Protein AF-A0A552L497-F1 (afdb_monomer)

Structure (mmCIF, N/CA/C/O backbone):
data_AF-A0A552L497-F1
#
_entry.id   AF-A0A552L497-F1
#
loop_
_atom_site.group_PDB
_atom_site.id
_atom_site.type_symbol
_atom_site.label_atom_id
_atom_site.label_alt_id
_atom_site.label_comp_id
_atom_site.label_asym_id
_atom_site.label_entity_id
_atom_site.label_seq_id
_atom_site.pdbx_PDB_ins_code
_atom_site.Cartn_x
_atom_site.Cartn_y
_atom_site.Cartn_z
_atom_site.occupancy
_atom_site.B_iso_or_equiv
_atom_site.auth_seq_id
_atom_site.auth_comp_id
_atom_site.auth_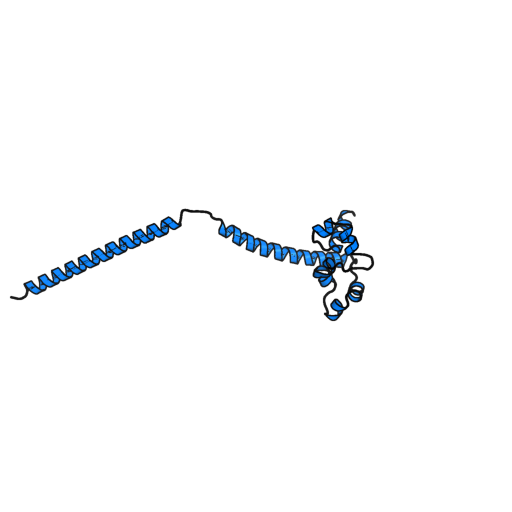asym_id
_atom_site.auth_atom_id
_atom_site.pdbx_PDB_model_num
ATOM 1 N N . MET A 1 1 ? -74.084 4.376 81.176 1.00 54.25 1 MET A N 1
ATOM 2 C CA . MET A 1 1 ? -72.761 4.370 81.836 1.00 54.25 1 MET A CA 1
ATOM 3 C C . MET A 1 1 ? -71.700 3.758 80.905 1.00 54.25 1 MET A C 1
ATOM 5 O O . MET A 1 1 ? -70.928 2.937 81.361 1.00 54.25 1 MET A O 1
ATOM 9 N N . ASN A 1 2 ? -71.680 4.145 79.613 1.00 55.72 2 ASN A N 1
ATOM 10 C CA . ASN A 1 2 ? -70.808 3.571 78.562 1.00 55.72 2 ASN A CA 1
ATOM 11 C C . ASN A 1 2 ? -70.137 4.637 77.659 1.00 55.72 2 ASN A C 1
ATOM 13 O O . ASN A 1 2 ? -69.498 4.280 76.679 1.00 55.72 2 ASN A O 1
ATOM 17 N N . ASP A 1 3 ? -70.280 5.932 77.962 1.00 61.12 3 ASP A N 1
ATOM 18 C CA . ASP A 1 3 ? -69.852 7.014 77.053 1.00 61.12 3 ASP A CA 1
ATOM 19 C C . ASP A 1 3 ? -68.363 7.381 77.228 1.00 61.12 3 ASP A C 1
ATOM 21 O O . ASP A 1 3 ? -67.641 7.627 76.270 1.00 61.12 3 ASP A O 1
ATOM 25 N N . GLN A 1 4 ? -67.846 7.287 78.459 1.00 57.06 4 GLN A N 1
ATOM 26 C CA . GLN A 1 4 ? -66.438 7.586 78.758 1.00 57.06 4 GLN A CA 1
ATOM 27 C C . GLN A 1 4 ? -65.468 6.485 78.296 1.00 57.06 4 GLN A C 1
ATOM 29 O O . GLN A 1 4 ? -64.285 6.748 78.097 1.00 57.06 4 GLN A O 1
ATOM 34 N N . THR A 1 5 ? -65.938 5.248 78.108 1.00 59.09 5 THR A N 1
ATOM 35 C CA . THR A 1 5 ? -65.089 4.132 77.655 1.00 59.09 5 THR A CA 1
ATOM 36 C C . THR A 1 5 ? -64.741 4.269 76.171 1.00 59.09 5 THR A C 1
ATOM 38 O O . THR A 1 5 ? -63.590 4.068 75.797 1.00 59.09 5 THR A O 1
ATOM 41 N N . SER A 1 6 ? -65.693 4.725 75.344 1.00 61.94 6 SER A N 1
ATOM 42 C CA . SER A 1 6 ? -65.482 4.923 73.904 1.00 61.94 6 SER A CA 1
ATOM 43 C C . SER A 1 6 ? -64.536 6.088 73.590 1.00 61.94 6 SER A C 1
ATOM 45 O O . SER A 1 6 ? -63.796 6.018 72.611 1.00 61.94 6 SER A O 1
ATOM 47 N N . GLU A 1 7 ? -64.545 7.163 74.383 1.00 66.31 7 GLU A N 1
ATOM 48 C CA . GLU A 1 7 ? -63.610 8.282 74.193 1.00 66.31 7 GLU A CA 1
ATOM 49 C C . GLU A 1 7 ? -62.188 7.917 74.632 1.00 66.31 7 GLU A C 1
ATOM 51 O O . GLU A 1 7 ? -61.230 8.238 73.931 1.00 66.31 7 GLU A O 1
ATOM 56 N N . ASN A 1 8 ? -62.035 7.189 75.744 1.00 65.62 8 ASN A N 1
ATOM 57 C CA . ASN A 1 8 ? -60.725 6.739 76.219 1.00 65.62 8 ASN A CA 1
ATOM 58 C C . ASN A 1 8 ? -60.071 5.744 75.247 1.00 65.62 8 ASN A C 1
ATOM 60 O O . ASN A 1 8 ? -58.874 5.853 74.990 1.00 65.62 8 ASN A O 1
ATOM 64 N N . GLU A 1 9 ? -60.844 4.835 74.649 1.00 72.62 9 GLU A N 1
ATOM 65 C CA . GLU A 1 9 ? -60.349 3.921 73.609 1.00 72.62 9 GLU A CA 1
ATOM 66 C C . GLU A 1 9 ? -59.912 4.675 72.342 1.00 72.62 9 GLU A C 1
ATOM 68 O O . GLU A 1 9 ? -58.832 4.411 71.814 1.00 72.62 9 GLU A O 1
ATOM 73 N N . GLN A 1 10 ? -60.670 5.690 71.906 1.00 73.62 10 GLN A N 1
ATOM 74 C CA . GLN A 1 10 ? -60.281 6.534 70.768 1.00 73.62 10 GLN A CA 1
ATOM 75 C C . GLN A 1 10 ? -59.043 7.395 71.056 1.00 73.62 10 GLN A C 1
ATOM 77 O O . GLN A 1 10 ? -58.253 7.657 70.147 1.00 73.62 10 GLN 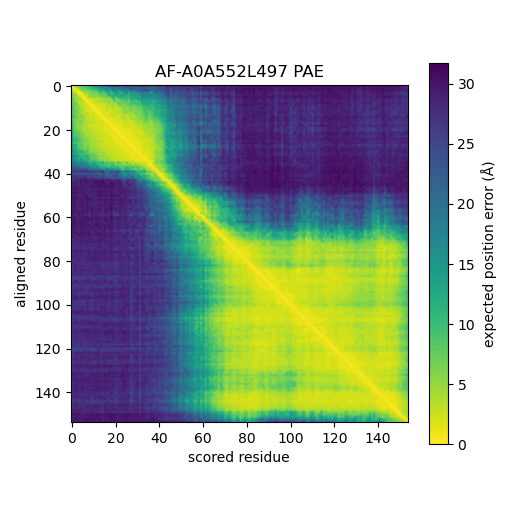A O 1
ATOM 82 N N . ILE A 1 11 ? -58.860 7.862 72.295 1.00 72.50 11 ILE A N 1
ATOM 83 C CA . ILE A 1 11 ? -57.659 8.604 72.700 1.00 72.50 11 ILE A CA 1
ATOM 84 C C . ILE A 1 11 ? -56.440 7.679 72.670 1.00 72.50 11 ILE A C 1
ATOM 86 O O . ILE A 1 11 ? -55.422 8.071 72.101 1.00 72.50 11 ILE A O 1
ATOM 90 N N . VAL A 1 12 ? -56.560 6.455 73.198 1.00 75.38 12 VAL A N 1
ATOM 91 C CA . VAL A 1 12 ? -55.487 5.446 73.171 1.00 75.38 12 VAL A CA 1
ATOM 92 C C . VAL A 1 12 ? -55.108 5.098 71.729 1.00 75.38 12 VAL A C 1
ATOM 94 O O . VAL A 1 12 ? -53.937 5.195 71.360 1.00 75.38 12 VAL A O 1
ATOM 97 N N . GLU A 1 13 ? -56.092 4.829 70.869 1.00 78.44 13 GLU A N 1
ATOM 98 C CA . GLU A 1 13 ? -55.852 4.503 69.459 1.00 78.44 13 GLU A CA 1
ATOM 99 C C . GLU A 1 13 ? -55.207 5.676 68.697 1.00 78.44 13 GLU A C 1
ATOM 101 O O . GLU A 1 13 ? -54.279 5.489 67.907 1.00 78.44 13 GLU A O 1
ATOM 106 N N . ARG A 1 14 ? -55.618 6.922 68.978 1.00 80.50 14 ARG A N 1
ATOM 107 C CA . ARG A 1 14 ? -54.979 8.121 68.407 1.00 80.50 14 ARG A CA 1
ATOM 108 C C . ARG A 1 14 ? -53.549 8.307 68.901 1.00 80.50 14 ARG A C 1
ATOM 110 O O . ARG A 1 14 ? -52.696 8.687 68.097 1.00 80.50 14 ARG A O 1
ATOM 117 N N . THR A 1 15 ? -53.267 8.045 70.178 1.00 81.44 15 THR A N 1
ATOM 118 C CA . THR A 1 15 ? -51.899 8.126 70.710 1.00 81.44 15 THR A CA 1
ATOM 119 C C . THR A 1 15 ? -50.996 7.054 70.113 1.00 81.44 15 THR A C 1
ATOM 121 O O . THR A 1 15 ? -49.863 7.363 69.742 1.00 81.44 15 THR A O 1
ATOM 124 N N . ASP A 1 16 ? -51.510 5.840 69.909 1.00 85.25 16 ASP A N 1
ATOM 125 C CA . ASP A 1 16 ? -50.777 4.745 69.269 1.00 85.25 16 ASP A CA 1
ATOM 126 C C . ASP A 1 16 ? -50.493 5.047 67.794 1.00 85.25 16 ASP A C 1
ATOM 128 O O . ASP A 1 16 ? -49.373 4.849 67.309 1.00 85.25 16 ASP A O 1
ATOM 132 N N . LEU A 1 17 ? -51.471 5.616 67.081 1.00 84.69 17 LEU A N 1
ATOM 133 C CA . LEU A 1 17 ? -51.302 6.066 65.700 1.00 84.69 17 LEU A CA 1
ATOM 134 C C . LEU A 1 17 ? -50.285 7.207 65.589 1.00 84.69 17 LEU A C 1
ATOM 136 O O . LEU A 1 17 ? -49.410 7.157 64.723 1.00 84.69 17 LEU A O 1
ATOM 140 N N . GLN A 1 18 ? -50.342 8.210 66.470 1.00 87.94 18 GLN A N 1
ATOM 141 C CA . GLN A 1 18 ? -49.361 9.301 66.501 1.00 87.94 18 GLN A CA 1
ATOM 142 C C . GLN A 1 18 ? -47.955 8.791 66.835 1.00 87.94 18 GLN A C 1
ATOM 144 O O . GLN A 1 18 ? -46.973 9.208 66.215 1.00 87.94 18 GLN A O 1
ATOM 149 N N . PHE A 1 19 ? -47.847 7.839 67.761 1.00 87.31 19 PHE A N 1
ATOM 150 C CA . PHE A 1 19 ? -46.585 7.196 68.097 1.00 87.31 19 PHE A CA 1
ATOM 151 C C . PHE A 1 19 ? -46.016 6.426 66.898 1.00 87.31 19 PHE A C 1
ATOM 153 O O . PHE A 1 19 ? -44.846 6.603 66.543 1.00 87.31 19 PHE A O 1
ATOM 160 N N . HIS A 1 20 ? -46.846 5.647 66.201 1.00 85.12 20 HIS A N 1
ATOM 161 C CA . HIS A 1 20 ? -46.438 4.920 65.001 1.00 85.12 20 HIS A CA 1
ATOM 162 C C . HIS A 1 20 ? -45.999 5.869 63.874 1.00 85.12 20 HIS A C 1
ATOM 164 O O . HIS A 1 20 ? -44.953 5.660 63.256 1.00 85.12 20 HIS A O 1
ATOM 170 N N . GLN A 1 21 ? -46.733 6.963 63.655 1.00 82.38 21 GLN A N 1
ATOM 171 C CA . GLN A 1 21 ? -46.372 8.006 62.690 1.00 82.38 21 GLN A CA 1
ATOM 172 C C . GLN A 1 21 ? -45.037 8.680 63.039 1.00 82.38 21 GLN A C 1
ATOM 174 O O . GLN A 1 21 ? -44.203 8.874 62.152 1.00 82.38 21 GLN A O 1
ATOM 179 N N . SER A 1 22 ? -44.780 8.962 64.321 1.00 85.38 22 SER A N 1
ATOM 180 C CA . SER A 1 22 ? -43.504 9.536 64.772 1.00 85.38 22 SER A CA 1
ATOM 181 C C . SER A 1 22 ? -42.320 8.604 64.478 1.00 85.38 22 SER A C 1
ATOM 183 O O . SER A 1 22 ? -41.276 9.046 63.994 1.00 85.38 22 SER A O 1
ATOM 185 N N . LYS A 1 23 ? -42.510 7.289 64.660 1.00 90.94 23 LYS A N 1
ATOM 186 C CA . LYS A 1 23 ? -41.512 6.261 64.335 1.00 90.94 23 LYS A CA 1
ATOM 187 C C . LYS A 1 23 ? -41.263 6.140 62.836 1.00 90.94 23 LYS A C 1
ATOM 189 O O . LYS A 1 23 ? -40.119 5.932 62.422 1.00 90.94 23 LYS A O 1
ATOM 194 N N . LEU A 1 24 ? -42.302 6.290 62.016 1.00 87.62 24 LEU A N 1
ATOM 195 C CA . LEU A 1 24 ? -42.166 6.319 60.559 1.00 87.62 24 LEU A CA 1
ATOM 196 C C . LEU A 1 24 ? -41.379 7.548 60.096 1.00 87.62 24 LEU A C 1
ATOM 198 O O . LEU A 1 24 ? -40.486 7.406 59.261 1.00 87.62 24 LEU A O 1
ATOM 202 N N . LEU A 1 25 ? -41.642 8.720 60.678 1.00 92.00 25 LEU A N 1
ATOM 203 C CA . LEU A 1 25 ? -40.924 9.954 60.360 1.00 92.00 25 LEU A CA 1
ATOM 204 C C . LEU A 1 25 ? -39.442 9.871 60.759 1.00 92.00 25 LEU A C 1
ATOM 206 O O . LEU A 1 25 ? -38.566 10.225 59.971 1.00 92.00 25 LEU A O 1
ATOM 210 N N . GLU A 1 26 ? -39.143 9.318 61.938 1.00 93.31 26 GLU A N 1
ATOM 211 C CA . GLU A 1 26 ? -37.771 9.062 62.396 1.00 93.31 26 GLU A CA 1
ATOM 212 C C . GLU A 1 26 ? -37.029 8.118 61.430 1.00 93.31 26 GLU A C 1
ATOM 214 O O . GLU A 1 26 ? -35.879 8.363 61.048 1.00 93.31 26 GLU A O 1
ATOM 219 N N . LYS A 1 27 ? -37.702 7.052 60.973 1.00 84.62 27 LYS A N 1
ATOM 220 C CA . LYS A 1 27 ? -37.157 6.110 59.987 1.00 84.62 27 LYS A CA 1
ATOM 221 C C . LYS A 1 27 ? -36.910 6.784 58.635 1.00 84.62 27 LYS A C 1
ATOM 223 O O . LYS A 1 27 ? -35.875 6.513 58.027 1.00 84.62 27 LYS A O 1
ATOM 228 N N . GLN A 1 28 ? -37.805 7.667 58.186 1.00 82.81 28 GLN A N 1
ATOM 229 C CA . GLN A 1 28 ? -37.627 8.446 56.956 1.00 82.81 28 GLN A CA 1
ATOM 230 C C . GLN A 1 28 ? -36.435 9.402 57.063 1.00 82.81 28 GLN A C 1
ATOM 232 O O . GLN A 1 28 ? -35.553 9.348 56.214 1.00 82.81 28 GLN A O 1
ATOM 237 N N . GLN A 1 29 ? -36.319 10.174 58.146 1.00 89.62 29 GLN A N 1
ATOM 238 C CA . GLN A 1 29 ? -35.174 11.065 58.374 1.00 89.62 29 GLN A CA 1
ATOM 239 C C . GLN A 1 29 ? -33.851 10.297 58.465 1.00 89.62 29 GLN A C 1
ATOM 241 O O . GLN A 1 29 ? -32.820 10.740 57.957 1.00 89.62 29 GLN A O 1
ATOM 246 N N . LYS A 1 30 ? -33.855 9.118 59.100 1.00 86.75 30 LYS A N 1
ATOM 247 C CA . LYS A 1 30 ? -32.680 8.242 59.171 1.00 86.75 30 LYS A CA 1
ATOM 248 C C . LYS A 1 30 ? -32.311 7.687 57.797 1.00 86.75 30 LYS A C 1
ATOM 250 O O . LYS A 1 30 ? -31.125 7.636 57.482 1.00 86.75 30 LYS A O 1
ATOM 255 N N . LEU A 1 31 ? -33.294 7.308 56.980 1.00 80.25 31 LEU A N 1
ATOM 256 C CA . LEU A 1 31 ? -33.072 6.900 55.594 1.00 80.25 31 LEU A CA 1
ATOM 257 C C . LEU A 1 31 ? -32.515 8.055 54.772 1.00 80.25 31 LEU A C 1
ATOM 259 O O . LEU A 1 31 ? -31.493 7.863 54.132 1.00 80.25 31 LEU A O 1
ATOM 263 N N . GLU A 1 32 ? -33.088 9.253 54.844 1.00 84.56 32 GLU A N 1
ATOM 264 C CA . GLU A 1 32 ? -32.559 10.427 54.145 1.00 84.56 32 GLU A CA 1
ATOM 265 C C . GLU A 1 32 ? -31.124 10.733 54.558 1.00 84.56 32 GLU A C 1
ATOM 267 O O . GLU A 1 32 ? -30.274 10.924 53.696 1.00 84.56 32 GLU A O 1
ATOM 272 N N . ARG A 1 33 ? -30.807 10.684 55.859 1.00 80.25 33 ARG A N 1
ATOM 273 C CA . ARG A 1 33 ? -29.429 10.841 56.351 1.00 80.25 33 ARG A CA 1
ATOM 274 C C . ARG A 1 33 ? -28.497 9.750 55.829 1.00 80.25 33 ARG A C 1
ATOM 276 O O . ARG A 1 33 ? -27.351 10.045 55.497 1.00 80.25 33 ARG A O 1
ATOM 283 N N . LEU A 1 34 ? -28.960 8.503 55.743 1.00 76.31 34 LEU A N 1
ATOM 284 C CA . LEU A 1 34 ? -28.185 7.392 55.186 1.00 76.31 34 LEU A CA 1
ATOM 285 C C . LEU A 1 34 ? -27.991 7.537 53.676 1.00 76.31 34 LEU A C 1
ATOM 287 O O . LEU A 1 34 ? -26.879 7.329 53.201 1.00 76.31 34 LEU A O 1
ATOM 291 N N . TYR A 1 35 ? -29.025 7.941 52.940 1.00 69.62 35 TYR A N 1
ATOM 292 C CA . TYR A 1 35 ? -28.958 8.225 51.512 1.00 69.62 35 TYR A CA 1
ATOM 293 C C . TYR A 1 35 ? -28.026 9.409 51.243 1.00 69.62 35 TYR A C 1
ATOM 295 O O . TYR A 1 35 ? -27.103 9.258 50.448 1.00 69.62 35 TYR A O 1
ATOM 303 N N . LEU A 1 36 ? -28.156 10.537 51.948 1.00 65.12 36 LEU A N 1
ATOM 304 C CA . LEU A 1 36 ? -27.252 11.686 51.807 1.00 65.12 36 LEU A CA 1
ATOM 305 C C . LEU A 1 36 ? -25.796 11.300 52.103 1.00 65.12 36 LEU A C 1
ATOM 307 O O . LEU A 1 36 ? -24.901 11.644 51.334 1.00 65.12 36 LEU A O 1
ATOM 311 N N . ASN A 1 37 ? -25.548 10.546 53.179 1.00 67.62 37 ASN A N 1
ATOM 312 C CA . ASN A 1 37 ? -24.196 10.138 53.569 1.00 67.62 37 ASN A CA 1
ATOM 313 C C . ASN A 1 37 ? -23.581 9.126 52.579 1.00 67.62 37 ASN A C 1
ATOM 315 O O . ASN A 1 37 ? -22.429 9.282 52.173 1.00 67.62 37 ASN A O 1
ATOM 319 N N . ASN A 1 38 ? -24.351 8.137 52.105 1.00 59.50 38 ASN A N 1
ATOM 320 C CA . ASN A 1 38 ? -23.876 7.207 51.069 1.00 59.50 38 ASN A CA 1
ATOM 321 C C . ASN A 1 38 ? -23.666 7.886 49.710 1.00 59.50 38 ASN A C 1
ATOM 323 O O . ASN A 1 38 ? -22.815 7.448 48.935 1.00 59.50 38 ASN A O 1
ATOM 327 N N . THR A 1 39 ? -24.408 8.955 49.418 1.00 53.44 39 THR A N 1
ATOM 328 C CA . THR A 1 39 ? -24.286 9.686 48.150 1.00 53.44 39 THR A CA 1
ATOM 329 C C . THR A 1 39 ? -23.096 10.652 48.179 1.00 53.44 39 THR A C 1
ATOM 331 O O . THR A 1 39 ? -22.353 10.730 47.204 1.00 53.44 39 THR A O 1
ATOM 334 N N . LEU A 1 40 ? -22.818 11.315 49.310 1.00 49.41 40 LEU A N 1
ATOM 335 C CA . LEU A 1 40 ? -21.684 12.244 49.439 1.00 49.41 40 LEU A CA 1
ATOM 336 C C . LEU A 1 40 ? -20.322 11.544 49.565 1.00 49.41 40 LEU 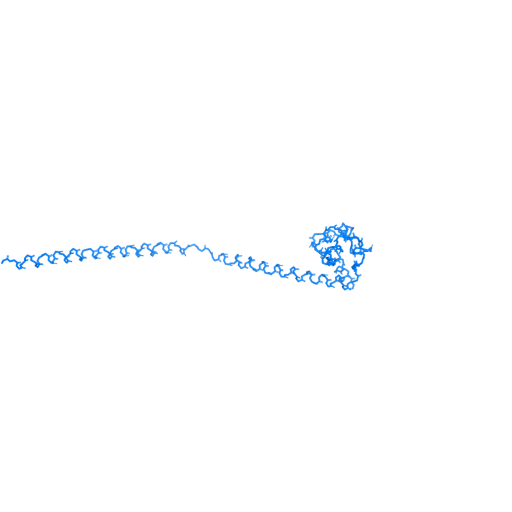A C 1
ATOM 338 O O . LEU A 1 40 ? -19.329 12.057 49.046 1.00 49.41 40 LEU A O 1
ATOM 342 N N . LYS A 1 41 ? -20.254 10.333 50.142 1.00 47.41 41 LYS A N 1
ATOM 343 C CA . LYS A 1 41 ? -19.021 9.516 50.111 1.00 47.41 41 LYS A CA 1
ATOM 344 C C . LYS A 1 41 ? -18.628 9.046 48.708 1.00 47.41 41 LYS A C 1
ATOM 346 O O . LYS A 1 41 ? -17.501 8.596 48.517 1.00 47.41 41 LYS A O 1
ATOM 351 N N . ARG A 1 42 ? -19.516 9.175 47.719 1.00 45.53 42 ARG A N 1
ATOM 352 C CA . ARG A 1 42 ? -19.266 8.753 46.337 1.00 45.53 42 ARG A CA 1
ATOM 353 C 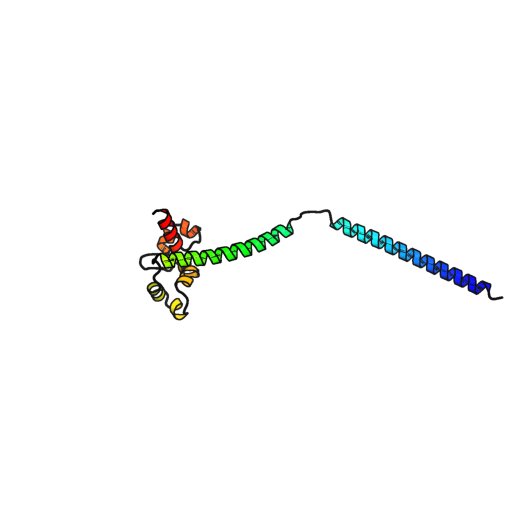C . ARG A 1 42 ? -18.752 9.872 45.420 1.00 45.53 42 ARG A C 1
ATOM 355 O O . ARG A 1 42 ? -18.439 9.579 44.271 1.00 45.53 42 ARG A O 1
ATOM 362 N N . SER A 1 43 ? -18.588 11.104 45.925 1.00 49.66 43 SER A N 1
ATOM 363 C CA . SER A 1 43 ? -18.203 12.275 45.109 1.00 49.66 43 SER A CA 1
ATOM 364 C C . SER A 1 43 ? -16.803 12.873 45.359 1.00 49.66 43 SER A C 1
ATOM 366 O O . SER A 1 43 ? -16.480 13.876 44.733 1.00 49.66 43 SER A O 1
ATOM 368 N N . TYR A 1 44 ? -15.927 12.291 46.193 1.00 46.84 44 TYR A N 1
ATOM 369 C CA . TYR A 1 44 ? -14.625 12.912 46.547 1.00 46.84 44 TYR A CA 1
ATO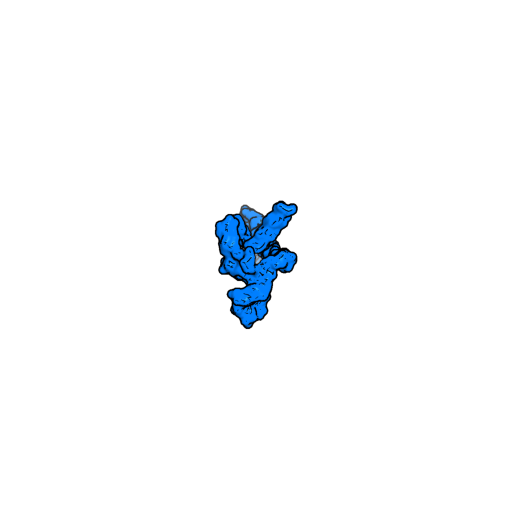M 370 C C . TYR A 1 44 ? -13.358 12.098 46.215 1.00 46.84 44 TYR A C 1
ATOM 372 O O . TYR A 1 44 ? -12.327 12.269 46.858 1.00 46.84 44 TYR A O 1
ATOM 380 N N . LEU A 1 45 ? -13.369 11.270 45.168 1.00 42.53 45 LEU A N 1
ATOM 381 C CA . LEU A 1 45 ? -12.122 10.943 44.461 1.00 42.53 45 LEU A CA 1
ATOM 382 C C . LEU A 1 45 ? -12.302 11.213 42.965 1.00 42.53 45 LEU A C 1
ATOM 384 O O . LEU A 1 45 ? -12.905 10.436 42.232 1.00 42.53 45 LEU A O 1
ATOM 388 N N . SER A 1 46 ? -11.775 12.351 42.519 1.00 48.19 46 SER A N 1
ATOM 389 C CA . SER A 1 46 ? -11.516 12.638 41.106 1.00 48.19 46 SER A CA 1
ATOM 390 C C . SER A 1 46 ? -10.479 11.614 40.561 1.00 48.19 46 SER A C 1
ATOM 392 O O . SER A 1 46 ? -9.737 11.038 41.360 1.00 48.19 46 SER A O 1
ATOM 394 N N . PRO A 1 47 ? -10.395 11.333 39.239 1.00 48.44 47 PRO A N 1
ATOM 395 C CA . PRO A 1 47 ? -10.263 12.374 38.231 1.00 48.44 47 PRO A CA 1
ATOM 396 C C . PRO A 1 47 ? -11.140 12.193 36.985 1.00 48.44 47 PRO A C 1
ATOM 398 O O . PRO A 1 47 ? -11.552 11.109 36.585 1.00 48.44 47 PRO A O 1
ATOM 401 N N . VAL A 1 48 ? -11.309 13.319 36.308 1.00 49.53 48 VAL A N 1
ATOM 402 C CA . VAL A 1 48 ? -11.945 13.590 35.011 1.00 49.53 48 VAL A CA 1
ATOM 403 C C . VAL A 1 48 ? -11.260 12.866 33.818 1.00 49.53 48 VAL A C 1
ATOM 405 O O . VAL A 1 48 ? -11.115 13.412 32.728 1.00 49.53 48 VAL A O 1
ATOM 408 N N . ARG A 1 49 ? -10.779 11.628 34.007 1.00 53.81 49 ARG A N 1
ATOM 409 C CA . ARG A 1 49 ? -9.969 10.856 33.044 1.00 53.81 49 ARG A CA 1
ATOM 410 C C . ARG A 1 49 ? -10.716 9.938 32.047 1.00 53.81 49 ARG A C 1
ATOM 412 O O . ARG A 1 49 ? -10.126 9.726 30.987 1.00 53.81 49 ARG A O 1
ATOM 419 N N . PRO A 1 50 ? -11.945 9.413 32.255 1.00 48.53 50 PRO A N 1
ATOM 420 C CA . PRO A 1 50 ? -12.478 8.387 31.344 1.00 48.53 50 PRO A CA 1
ATOM 421 C C . PRO A 1 50 ? -12.977 8.969 30.009 1.00 48.53 50 PRO A C 1
ATOM 423 O O . PRO A 1 50 ? -12.816 8.351 28.959 1.00 48.53 50 PRO A O 1
ATOM 426 N N . PHE A 1 51 ? -13.499 10.201 30.013 1.00 56.38 51 PHE A N 1
ATOM 427 C CA . PHE A 1 51 ? -14.054 10.842 28.813 1.00 56.38 51 PHE A CA 1
ATOM 428 C C . PHE A 1 51 ? -12.977 11.159 27.764 1.00 56.38 51 PHE A C 1
ATOM 430 O O . PHE A 1 51 ? -13.191 10.993 26.564 1.00 56.38 51 PHE A O 1
ATOM 437 N N . ARG A 1 52 ? -11.770 11.531 28.219 1.00 54.69 52 ARG A N 1
ATOM 438 C CA . ARG A 1 52 ? -10.602 11.720 27.349 1.00 54.69 52 ARG A CA 1
ATOM 439 C C . ARG A 1 52 ? -10.182 10.428 26.658 1.00 54.69 52 ARG A C 1
ATOM 441 O O . ARG A 1 52 ? -9.770 10.507 25.514 1.00 54.69 52 ARG A O 1
ATOM 448 N N . GLN A 1 53 ? -10.271 9.270 27.314 1.00 59.75 53 GLN A N 1
ATOM 449 C CA . GLN A 1 53 ? -9.864 7.988 26.727 1.00 59.75 53 GLN A CA 1
ATOM 450 C C . GLN A 1 53 ? -10.850 7.504 25.662 1.00 59.75 53 GLN A C 1
ATOM 452 O O . GLN A 1 53 ? -10.413 7.091 24.593 1.00 59.75 53 GLN A O 1
ATOM 457 N N . ILE A 1 54 ? -12.158 7.633 25.906 1.00 67.75 54 ILE A N 1
ATOM 458 C CA . ILE A 1 54 ? -13.195 7.296 24.917 1.00 67.75 54 ILE A CA 1
ATOM 459 C C . ILE A 1 54 ? -13.084 8.218 23.702 1.00 67.75 54 ILE A C 1
ATOM 461 O O . ILE A 1 54 ? -13.014 7.733 22.576 1.00 67.75 54 ILE A O 1
ATOM 465 N N . LEU A 1 55 ? -12.961 9.533 23.917 1.00 67.69 55 LEU A N 1
ATOM 466 C CA . LEU A 1 55 ? -12.693 10.475 22.829 1.00 67.69 55 LEU A CA 1
ATOM 467 C C . LEU A 1 55 ? -11.381 10.159 22.115 1.00 67.69 55 LEU A C 1
ATOM 469 O O . LEU A 1 55 ? -11.342 10.287 20.905 1.00 67.69 55 LEU A O 1
ATOM 473 N N . LYS A 1 56 ? -10.332 9.703 22.812 1.00 61.28 56 LYS A N 1
ATOM 474 C CA . LYS A 1 56 ? -9.074 9.285 22.178 1.00 61.28 56 LYS A CA 1
ATOM 475 C C . LYS A 1 56 ? -9.263 8.054 21.300 1.00 61.28 56 LYS A C 1
ATOM 477 O O . LYS A 1 56 ? -8.703 8.047 20.223 1.00 61.28 56 LYS A O 1
ATOM 482 N N . ILE A 1 57 ? -10.034 7.051 21.725 1.00 70.38 57 ILE A N 1
ATOM 483 C CA . ILE A 1 57 ? -10.308 5.829 20.947 1.00 70.38 57 ILE A CA 1
ATOM 484 C C . ILE A 1 57 ? -11.201 6.143 19.747 1.00 70.38 57 ILE A C 1
ATOM 486 O O . ILE A 1 57 ? -10.941 5.661 18.653 1.00 70.38 57 ILE A O 1
ATOM 490 N N . VAL A 1 58 ? -12.225 6.975 19.924 1.00 75.38 58 VAL A N 1
ATOM 491 C CA . VAL A 1 58 ? -13.128 7.405 18.848 1.00 75.38 58 VAL A CA 1
ATOM 492 C C . VAL A 1 58 ? -12.392 8.304 17.861 1.00 75.38 58 VAL A C 1
ATOM 494 O O . VAL A 1 58 ? -12.412 8.051 16.667 1.00 75.38 58 VAL A O 1
ATOM 497 N N . TYR A 1 59 ? -11.666 9.306 18.349 1.00 67.19 59 TYR A N 1
ATOM 498 C CA . TYR A 1 59 ? -10.810 10.153 17.528 1.00 67.19 59 TYR A CA 1
ATOM 499 C C . TYR A 1 59 ? -9.734 9.328 16.830 1.00 67.19 59 TYR A C 1
ATOM 501 O O . TYR A 1 59 ? -9.561 9.488 15.635 1.00 67.19 59 TYR A O 1
ATOM 509 N N . TRP A 1 60 ? -9.051 8.415 17.523 1.00 65.38 60 TRP A N 1
ATOM 510 C CA . TRP A 1 60 ? -8.052 7.526 16.931 1.00 65.38 60 TRP A CA 1
ATOM 511 C C . TRP A 1 60 ? -8.674 6.609 15.880 1.00 65.38 60 TRP A C 1
ATOM 513 O O . TRP A 1 60 ? -8.203 6.617 14.758 1.00 65.38 60 TRP A O 1
ATOM 523 N N . THR A 1 61 ? -9.767 5.896 16.157 1.00 57.84 61 THR A N 1
ATOM 524 C CA . THR A 1 61 ? -10.400 5.023 15.150 1.00 57.84 61 THR A CA 1
ATOM 525 C C . THR A 1 61 ? -10.945 5.817 13.963 1.00 57.84 61 THR A C 1
ATOM 527 O O . THR A 1 61 ? -10.730 5.416 12.828 1.00 57.84 61 THR A O 1
ATOM 530 N N . ILE A 1 62 ? -11.558 6.982 14.179 1.00 67.94 62 ILE A N 1
ATOM 531 C CA . ILE A 1 62 ? -12.071 7.836 13.098 1.00 67.94 62 ILE A CA 1
ATOM 532 C C . ILE A 1 62 ? -10.926 8.459 12.285 1.00 67.94 62 ILE A C 1
ATOM 534 O O . ILE A 1 62 ? -10.954 8.415 11.060 1.00 67.94 62 ILE A O 1
ATOM 538 N N . THR A 1 63 ? -9.895 9.019 12.921 1.00 58.66 63 THR A N 1
ATOM 539 C CA . THR A 1 63 ? -8.785 9.678 12.204 1.00 58.66 63 THR A CA 1
ATOM 540 C C . THR A 1 63 ? -7.831 8.686 11.554 1.00 58.66 63 THR A C 1
ATOM 542 O O . THR A 1 63 ? -7.415 8.917 10.424 1.00 58.66 63 THR A O 1
ATOM 545 N N . PHE A 1 64 ? -7.536 7.562 12.205 1.00 60.25 64 PHE A N 1
ATOM 546 C CA . PHE A 1 64 ? -6.672 6.510 11.671 1.00 60.25 64 PHE A CA 1
ATOM 547 C C . PHE A 1 64 ? -7.332 5.819 10.468 1.00 60.25 64 PHE A C 1
ATOM 549 O O . PHE A 1 64 ? -6.756 5.755 9.385 1.00 60.25 64 PHE A O 1
ATOM 556 N N . GLN A 1 65 ? -8.602 5.421 10.596 1.00 59.31 65 GLN A N 1
ATOM 557 C CA . GLN A 1 65 ? -9.318 4.684 9.550 1.00 59.31 65 GLN A CA 1
ATOM 558 C C . GLN A 1 65 ? -9.702 5.563 8.343 1.00 59.31 65 GLN A C 1
ATOM 560 O O . GLN A 1 65 ? -9.828 5.057 7.227 1.00 59.31 65 GLN A O 1
ATOM 565 N N . ILE A 1 66 ? -9.869 6.880 8.525 1.00 61.03 66 ILE A N 1
ATOM 566 C CA . ILE A 1 66 ? -10.073 7.826 7.414 1.00 61.03 66 ILE A CA 1
ATOM 567 C C . ILE A 1 66 ? -8.741 8.177 6.737 1.00 61.03 66 ILE A C 1
ATOM 569 O O . ILE A 1 66 ? -8.682 8.193 5.506 1.00 61.03 66 ILE A O 1
ATOM 573 N N . ALA A 1 67 ? -7.668 8.421 7.498 1.00 60.97 67 ALA A N 1
ATOM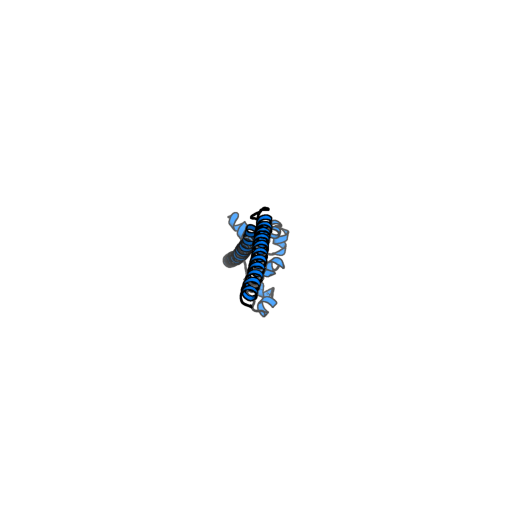 574 C CA . ALA A 1 67 ? -6.363 8.768 6.934 1.00 60.97 67 ALA A CA 1
ATOM 575 C C . ALA A 1 67 ? -5.797 7.648 6.048 1.00 60.97 67 ALA A C 1
ATOM 577 O O . ALA A 1 67 ? -5.325 7.930 4.946 1.00 60.97 67 ALA A O 1
ATOM 578 N N . ASP A 1 68 ? -5.915 6.387 6.465 1.00 63.97 68 ASP A N 1
ATOM 579 C CA . ASP A 1 68 ? -5.427 5.252 5.673 1.00 63.97 68 ASP A CA 1
ATOM 580 C C . ASP A 1 68 ? -6.234 5.055 4.381 1.00 63.97 68 ASP A C 1
ATOM 582 O O . ASP A 1 68 ? -5.667 4.830 3.307 1.00 63.97 68 ASP A O 1
ATOM 586 N N . ARG A 1 69 ? -7.559 5.259 4.432 1.00 65.81 69 ARG A N 1
ATOM 587 C CA . ARG A 1 69 ? -8.416 5.239 3.232 1.00 65.81 69 ARG A CA 1
ATOM 588 C C . ARG A 1 69 ? -8.056 6.348 2.242 1.00 65.81 69 ARG A C 1
ATOM 590 O O . ARG A 1 69 ? -8.129 6.133 1.030 1.00 65.81 69 ARG A O 1
ATOM 597 N N . LEU A 1 70 ? -7.661 7.523 2.736 1.00 65.06 70 LEU A N 1
ATOM 598 C CA . LEU A 1 70 ? -7.221 8.639 1.896 1.00 65.06 70 LEU A CA 1
ATOM 599 C C . LEU A 1 70 ? -5.819 8.408 1.319 1.00 65.06 70 LEU A C 1
ATOM 601 O O . LEU A 1 70 ? -5.609 8.689 0.138 1.00 65.06 70 LEU A O 1
ATOM 605 N N . LYS A 1 71 ? -4.885 7.855 2.103 1.00 72.75 71 LYS A N 1
ATOM 606 C CA . LYS A 1 71 ? -3.545 7.482 1.627 1.00 72.75 71 LYS A CA 1
ATOM 607 C C . LYS A 1 71 ? -3.618 6.470 0.488 1.00 72.75 71 LYS A C 1
ATOM 609 O O . LYS A 1 71 ? -2.975 6.683 -0.535 1.00 72.75 71 LYS A O 1
ATOM 614 N N . ARG A 1 72 ? -4.463 5.437 0.603 1.00 81.12 72 ARG A N 1
ATOM 615 C CA . ARG A 1 72 ? -4.641 4.427 -0.458 1.00 81.12 72 ARG A CA 1
ATOM 616 C C . ARG A 1 72 ? -5.036 5.056 -1.794 1.00 81.12 72 ARG A C 1
ATOM 618 O O . ARG A 1 72 ? -4.463 4.713 -2.821 1.00 81.12 72 ARG A O 1
ATOM 625 N N . ARG A 1 73 ? -5.972 6.013 -1.789 1.00 81.75 73 ARG A N 1
ATOM 626 C CA . ARG A 1 73 ? -6.406 6.714 -3.013 1.00 81.75 73 ARG A CA 1
ATOM 627 C C . ARG A 1 73 ? -5.301 7.571 -3.619 1.00 81.75 73 ARG A C 1
ATOM 629 O O . ARG A 1 73 ? -5.122 7.554 -4.831 1.00 81.75 73 ARG A O 1
ATOM 636 N N . GLN A 1 74 ? -4.573 8.308 -2.784 1.00 82.94 74 GLN A N 1
ATOM 637 C CA . GLN A 1 74 ? -3.470 9.148 -3.251 1.00 82.94 74 GLN A CA 1
ATOM 638 C C . GLN A 1 74 ? -2.350 8.304 -3.857 1.00 82.94 74 GLN A C 1
ATOM 640 O O . GLN A 1 74 ? -1.882 8.617 -4.946 1.00 82.94 74 GLN A O 1
ATOM 645 N N . ILE A 1 75 ? -1.977 7.205 -3.198 1.00 83.75 75 ILE A N 1
ATOM 646 C CA . ILE A 1 75 ? -0.941 6.290 -3.683 1.00 83.75 75 ILE A CA 1
ATOM 647 C C . ILE A 1 75 ? -1.384 5.596 -4.978 1.00 83.75 75 ILE A C 1
ATOM 649 O O . ILE A 1 75 ? -0.606 5.538 -5.926 1.00 83.75 75 ILE A O 1
ATOM 653 N N . ALA A 1 76 ? -2.635 5.132 -5.059 1.00 85.88 76 ALA A N 1
ATOM 654 C CA . ALA A 1 76 ? -3.180 4.552 -6.287 1.00 85.88 76 ALA A CA 1
ATOM 655 C C . ALA A 1 76 ? -3.110 5.544 -7.458 1.00 85.88 76 ALA A C 1
ATOM 657 O O . ALA A 1 76 ? -2.674 5.189 -8.549 1.00 85.88 76 ALA A O 1
ATOM 658 N N . HIS A 1 77 ? -3.483 6.805 -7.219 1.00 84.81 77 HIS A N 1
ATOM 659 C CA . HIS A 1 77 ? -3.403 7.856 -8.233 1.00 84.81 77 HIS A CA 1
ATOM 660 C C . HIS A 1 77 ? -1.958 8.184 -8.617 1.00 84.81 77 HIS A C 1
ATOM 662 O O . HIS A 1 77 ? -1.669 8.388 -9.792 1.00 84.81 77 HIS A O 1
ATOM 668 N N . LEU A 1 78 ? -1.041 8.209 -7.646 1.00 86.69 78 LEU A N 1
ATOM 669 C CA . LEU A 1 78 ? 0.382 8.457 -7.872 1.00 86.69 78 LEU A CA 1
ATOM 670 C C . LEU A 1 78 ? 1.000 7.377 -8.766 1.00 86.69 78 LEU A C 1
ATOM 672 O O . LEU A 1 78 ? 1.657 7.698 -9.753 1.00 86.69 78 LEU A O 1
ATOM 676 N N . ILE A 1 79 ? 0.743 6.107 -8.449 1.00 88.19 79 ILE A N 1
ATOM 677 C CA . ILE A 1 79 ? 1.226 4.958 -9.220 1.00 88.19 79 ILE A CA 1
ATOM 678 C C . ILE A 1 79 ? 0.563 4.908 -10.601 1.00 88.19 79 ILE A C 1
ATOM 680 O O . ILE A 1 79 ? 1.237 4.683 -11.602 1.00 88.19 79 ILE A O 1
ATOM 684 N N . GLY A 1 80 ? -0.742 5.177 -10.684 1.00 84.88 80 GLY A N 1
ATOM 685 C CA . GLY A 1 80 ? -1.448 5.227 -11.964 1.00 84.88 80 GLY A CA 1
ATOM 686 C C . GLY A 1 80 ? -0.919 6.326 -12.891 1.00 84.88 80 GLY A C 1
ATOM 687 O O . GLY A 1 80 ? -0.837 6.127 -14.099 1.00 84.88 80 GLY A O 1
ATOM 688 N N . ARG A 1 81 ? -0.516 7.480 -12.341 1.00 86.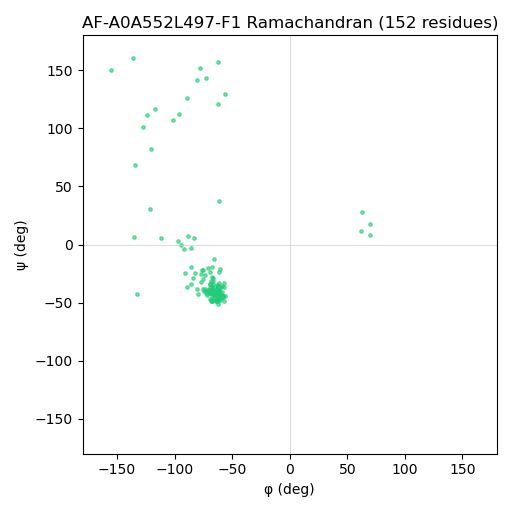00 81 ARG A N 1
ATOM 689 C CA . ARG A 1 81 ? 0.034 8.600 -13.123 1.00 86.00 81 ARG A CA 1
ATOM 690 C C . ARG A 1 81 ? 1.513 8.469 -13.453 1.00 86.00 81 ARG A C 1
ATOM 692 O O . ARG A 1 81 ? 1.943 9.087 -14.421 1.00 86.00 81 ARG A O 1
ATOM 699 N N . SER A 1 82 ? 2.284 7.716 -12.671 1.00 86.50 82 SER A N 1
ATOM 700 C CA . SER A 1 82 ? 3.716 7.537 -12.932 1.00 86.50 82 SER A CA 1
ATOM 701 C C . SER A 1 82 ? 3.985 6.677 -14.167 1.00 86.50 82 SER A C 1
ATOM 703 O O . SER A 1 82 ? 5.082 6.734 -14.712 1.00 86.50 82 SER A O 1
ATOM 705 N N . GLY A 1 83 ? 3.006 5.874 -14.603 1.00 86.50 83 GLY A N 1
ATOM 706 C CA . GLY A 1 83 ? 3.180 4.919 -15.698 1.00 86.50 83 GLY A CA 1
ATOM 707 C C . GLY A 1 83 ? 4.096 3.743 -15.343 1.00 86.50 83 GLY A C 1
ATOM 708 O O . GLY A 1 83 ? 4.436 2.954 -16.216 1.00 86.50 83 GLY A O 1
ATOM 709 N N . LEU A 1 84 ? 4.489 3.604 -14.070 1.00 88.06 84 LEU A N 1
ATOM 710 C CA . LEU A 1 84 ? 5.385 2.545 -13.590 1.00 88.06 84 LEU A CA 1
ATOM 711 C C . LEU A 1 84 ? 4.645 1.267 -13.166 1.00 88.06 84 LEU A C 1
ATOM 713 O O . LEU A 1 84 ? 5.256 0.366 -12.598 1.00 88.06 84 LEU A O 1
ATOM 717 N N . PHE A 1 85 ? 3.336 1.191 -13.405 1.00 93.50 85 PHE A N 1
ATOM 718 C CA . PHE A 1 85 ? 2.529 -0.000 -13.165 1.00 93.50 85 PHE A CA 1
ATOM 719 C C . PHE A 1 85 ? 1.950 -0.499 -14.486 1.00 93.50 85 PHE A C 1
ATOM 721 O O . PHE A 1 85 ? 1.152 0.198 -15.113 1.00 93.50 85 PHE A O 1
ATOM 728 N N . ASP A 1 86 ? 2.340 -1.707 -14.897 1.00 93.38 86 ASP A N 1
ATOM 729 C CA . ASP A 1 86 ? 1.807 -2.361 -16.093 1.00 93.38 86 ASP A CA 1
ATOM 730 C C . ASP A 1 86 ? 0.776 -3.414 -15.671 1.00 93.38 86 ASP A C 1
ATOM 732 O O . ASP A 1 86 ? 1.107 -4.480 -15.146 1.00 93.38 86 ASP A O 1
ATOM 736 N N . THR A 1 87 ? -0.497 -3.103 -15.920 1.00 91.44 87 THR A N 1
ATOM 737 C CA . THR A 1 87 ? -1.637 -3.977 -15.617 1.00 91.44 87 THR A CA 1
ATOM 738 C C . THR A 1 87 ? -1.555 -5.311 -16.357 1.00 91.44 87 THR A C 1
ATOM 740 O O . THR A 1 87 ? -1.822 -6.357 -15.768 1.00 91.44 87 THR A O 1
ATOM 743 N N . GLY A 1 88 ? -1.156 -5.298 -17.631 1.00 91.75 88 GLY A N 1
ATOM 744 C CA . GLY A 1 88 ? -1.052 -6.499 -18.454 1.00 91.75 88 GLY A CA 1
ATOM 745 C C . GLY A 1 88 ? 0.109 -7.390 -18.021 1.00 91.75 88 GLY A C 1
ATOM 746 O O . GLY A 1 88 ? -0.027 -8.611 -17.983 1.00 91.75 88 GLY A O 1
ATOM 747 N N . TYR A 1 89 ? 1.245 -6.796 -17.656 1.00 93.12 89 TYR A N 1
ATOM 748 C CA . TYR A 1 89 ? 2.349 -7.529 -17.038 1.00 93.12 89 TYR A CA 1
ATOM 749 C C . TYR A 1 89 ? 1.929 -8.149 -15.706 1.00 93.12 89 TYR A C 1
ATOM 751 O O . TYR A 1 89 ? 2.196 -9.328 -15.472 1.00 93.12 89 TYR A O 1
ATOM 759 N N . TYR A 1 90 ? 1.229 -7.384 -14.866 1.00 94.00 90 TYR A N 1
ATOM 760 C CA . TYR A 1 90 ? 0.800 -7.853 -13.557 1.00 94.00 90 TYR A CA 1
ATOM 761 C C . TYR A 1 90 ? -0.167 -9.036 -13.655 1.00 94.00 90 TYR A C 1
ATOM 763 O O . TYR A 1 90 ? 0.008 -10.008 -12.925 1.00 94.00 90 TYR A O 1
ATOM 771 N N . TYR A 1 91 ? -1.130 -9.015 -14.580 1.00 93.75 91 TYR A N 1
ATOM 772 C CA . TYR A 1 91 ? -2.018 -10.161 -14.802 1.00 93.75 91 TYR A CA 1
ATOM 773 C C . TYR A 1 91 ? -1.274 -11.402 -15.295 1.00 93.75 91 TYR A C 1
ATOM 775 O O . TYR A 1 91 ? -1.469 -12.483 -14.746 1.00 93.75 91 TYR A O 1
ATOM 783 N N . ARG A 1 92 ? -0.342 -11.253 -16.248 1.00 93.50 92 ARG A N 1
ATOM 784 C CA . ARG A 1 92 ? 0.469 -12.386 -16.737 1.00 93.50 92 ARG A CA 1
ATOM 785 C C . ARG A 1 92 ? 1.285 -13.057 -15.632 1.00 93.50 92 ARG A C 1
ATOM 787 O O . ARG A 1 92 ? 1.484 -14.266 -15.671 1.00 93.50 92 ARG A O 1
ATOM 794 N N . GLN A 1 93 ? 1.776 -12.275 -14.674 1.00 92.44 93 GLN A N 1
ATOM 795 C CA . GLN A 1 93 ? 2.509 -12.774 -13.507 1.00 92.44 93 GLN A CA 1
ATOM 796 C C . GLN A 1 93 ? 1.591 -13.376 -12.433 1.00 92.44 93 GLN A C 1
ATOM 798 O O . GLN A 1 93 ? 2.040 -14.206 -11.652 1.00 92.44 93 GLN A O 1
ATOM 803 N N . ASN A 1 94 ? 0.325 -12.957 -12.385 1.00 92.38 94 ASN A N 1
ATOM 804 C CA . ASN A 1 94 ? -0.615 -13.270 -11.310 1.00 92.38 94 ASN A CA 1
ATOM 805 C C . ASN A 1 94 ? -1.974 -13.700 -11.894 1.00 92.38 94 ASN A C 1
ATOM 807 O O . ASN A 1 94 ? -2.960 -12.960 -11.773 1.00 92.38 94 ASN A O 1
ATOM 811 N N . PRO A 1 95 ? -2.046 -14.873 -12.550 1.00 92.75 95 PRO A N 1
ATOM 812 C CA . PRO A 1 95 ? -3.252 -15.332 -13.240 1.00 92.75 95 PRO A CA 1
ATOM 813 C C . PRO A 1 95 ? -4.453 -15.510 -12.300 1.00 92.75 95 PRO A C 1
ATOM 815 O O . PRO A 1 95 ? -5.598 -15.412 -12.729 1.00 92.75 95 PRO A O 1
ATOM 818 N N . GLU A 1 96 ? -4.230 -15.724 -11.004 1.00 93.12 96 GLU A N 1
ATOM 819 C CA . GLU A 1 96 ? -5.289 -15.788 -9.998 1.00 93.12 96 GLU A CA 1
ATOM 820 C C . GLU A 1 96 ? -6.002 -14.445 -9.796 1.00 93.12 96 GLU A C 1
ATOM 822 O O . GLU A 1 96 ? -7.200 -14.419 -9.524 1.00 93.12 96 GLU A O 1
ATOM 827 N N . VAL A 1 97 ? -5.293 -13.327 -9.968 1.00 92.12 97 VAL A N 1
ATOM 828 C CA . VAL A 1 97 ? -5.872 -11.979 -9.867 1.00 92.12 97 VAL A CA 1
ATOM 829 C C . VAL A 1 97 ? -6.794 -11.731 -11.059 1.00 92.12 97 VAL A C 1
ATOM 831 O O . VAL A 1 97 ? -7.878 -11.171 -10.896 1.00 92.12 97 VAL A O 1
ATOM 834 N N . GLU A 1 98 ? -6.392 -12.206 -12.241 1.00 91.06 98 GLU A N 1
ATOM 835 C CA . GLU A 1 98 ? -7.202 -12.159 -13.460 1.00 91.06 98 GLU A CA 1
ATOM 836 C C . GLU A 1 98 ? -8.432 -13.068 -13.351 1.00 91.06 98 GLU A C 1
ATOM 838 O O . GLU A 1 98 ? -9.555 -12.619 -13.576 1.00 91.06 98 GLU A O 1
ATOM 843 N N . ALA A 1 99 ? -8.245 -14.320 -12.925 1.00 91.50 99 ALA A N 1
ATOM 844 C CA . ALA A 1 99 ? -9.322 -15.301 -12.796 1.00 91.50 99 ALA A CA 1
ATOM 845 C C . ALA A 1 99 ? -10.404 -14.878 -11.789 1.00 91.50 99 ALA A C 1
ATOM 847 O O . ALA A 1 99 ? -11.581 -15.185 -11.976 1.00 91.50 99 ALA A O 1
ATOM 848 N N . LEU A 1 100 ? -10.015 -14.165 -10.728 1.00 91.44 100 LEU A N 1
ATOM 849 C CA . LEU A 1 100 ? -10.932 -13.634 -9.718 1.00 91.44 100 LEU A CA 1
ATOM 850 C C . LEU A 1 100 ? -11.532 -12.269 -10.097 1.00 91.44 100 LEU A C 1
ATOM 852 O O . LEU A 1 100 ? -12.355 -11.745 -9.346 1.00 91.44 100 LEU A O 1
ATOM 856 N N . GLY A 1 101 ? -11.134 -11.680 -11.231 1.00 90.69 101 GLY A N 1
ATOM 857 C CA . GLY A 1 101 ? -11.600 -10.361 -11.667 1.00 90.69 101 GLY A CA 1
ATOM 858 C C . GLY A 1 101 ? -11.217 -9.233 -10.704 1.00 90.69 101 GLY A C 1
ATOM 859 O O . GLY A 1 101 ? -11.942 -8.244 -10.587 1.00 90.69 101 GLY A O 1
ATOM 860 N N . ILE A 1 102 ? -10.111 -9.392 -9.973 1.00 91.81 102 ILE A N 1
ATOM 861 C CA . ILE A 1 102 ? -9.642 -8.403 -9.002 1.00 91.81 102 ILE A CA 1
ATOM 862 C C . ILE A 1 102 ? -8.897 -7.290 -9.749 1.00 91.81 102 ILE A C 1
ATOM 864 O O . ILE A 1 102 ? -8.146 -7.539 -10.695 1.00 91.81 102 ILE A O 1
ATOM 868 N N . ASP A 1 103 ? -9.089 -6.046 -9.304 1.00 91.06 103 ASP A N 1
ATOM 869 C CA . ASP A 1 103 ? -8.322 -4.902 -9.798 1.00 91.06 103 ASP A CA 1
ATOM 870 C C . ASP A 1 103 ? -6.823 -5.086 -9.475 1.00 91.06 103 ASP A C 1
ATOM 872 O O . ASP A 1 103 ? -6.462 -5.203 -8.298 1.00 91.06 103 ASP A O 1
ATOM 876 N N . PRO A 1 104 ? -5.928 -5.110 -10.478 1.00 92.88 104 PRO A N 1
ATOM 877 C CA . PRO A 1 104 ? -4.528 -5.473 -10.288 1.00 92.88 104 PRO A CA 1
ATOM 878 C C . PRO A 1 104 ? -3.777 -4.407 -9.493 1.00 92.88 104 PRO A C 1
ATOM 880 O O . PRO A 1 104 ? -2.907 -4.740 -8.688 1.00 92.88 104 PRO A O 1
ATOM 883 N N . LEU A 1 105 ? -4.139 -3.130 -9.662 1.00 91.38 105 LEU A N 1
ATOM 884 C CA . LEU A 1 105 ? -3.547 -2.037 -8.898 1.00 91.38 105 LEU A CA 1
ATOM 885 C C . LEU A 1 105 ? -3.947 -2.134 -7.421 1.00 91.38 105 LEU A C 1
ATOM 887 O O . LEU A 1 105 ? -3.087 -2.076 -6.545 1.00 91.38 105 LEU A O 1
ATOM 891 N N . GLY A 1 106 ? -5.233 -2.339 -7.134 1.00 90.00 106 GLY A N 1
ATOM 892 C CA . GLY A 1 106 ? -5.736 -2.588 -5.787 1.00 90.00 106 GLY A CA 1
ATOM 893 C C . GLY A 1 106 ? -5.082 -3.807 -5.140 1.00 90.00 106 GLY A C 1
ATOM 894 O O . GLY A 1 106 ? -4.614 -3.717 -4.007 1.00 90.00 106 GLY A O 1
ATOM 895 N N . HIS A 1 107 ? -4.961 -4.911 -5.881 1.00 92.56 107 HIS A N 1
ATOM 896 C CA . HIS A 1 107 ? -4.275 -6.107 -5.404 1.00 92.56 107 HIS A CA 1
ATOM 897 C C . HIS A 1 107 ? -2.803 -5.830 -5.075 1.00 92.56 107 HIS A C 1
ATOM 899 O O . HIS A 1 107 ? -2.309 -6.253 -4.028 1.00 92.56 107 HIS A O 1
ATOM 905 N N . TYR A 1 108 ? -2.094 -5.090 -5.932 1.00 92.44 108 TYR A N 1
ATOM 906 C CA . TYR A 1 108 ? -0.704 -4.719 -5.684 1.00 92.44 108 TYR A CA 1
ATOM 907 C C . TYR A 1 108 ? -0.540 -3.855 -4.429 1.00 92.44 108 TYR A C 1
ATOM 909 O O . TYR A 1 108 ? 0.379 -4.091 -3.645 1.00 92.44 108 TYR A O 1
ATOM 917 N N . LEU A 1 109 ? -1.437 -2.888 -4.221 1.00 89.62 109 LEU A N 1
ATOM 918 C CA . LEU A 1 109 ? -1.418 -2.003 -3.056 1.00 89.62 109 LEU A CA 1
ATOM 919 C C . LEU A 1 109 ? -1.646 -2.750 -1.743 1.00 89.62 109 LEU A C 1
ATOM 921 O O . LEU A 1 109 ? -0.975 -2.444 -0.761 1.00 89.62 109 LEU A O 1
ATOM 925 N N . ASP A 1 110 ? -2.580 -3.700 -1.736 1.00 86.88 110 ASP A N 1
ATOM 926 C CA . ASP A 1 110 ? -3.031 -4.345 -0.504 1.00 86.88 110 ASP A CA 1
ATOM 927 C C . ASP A 1 110 ? -2.201 -5.592 -0.152 1.00 86.88 110 ASP A C 1
ATOM 929 O O . ASP A 1 110 ? -1.950 -5.854 1.023 1.00 86.88 110 ASP A O 1
ATOM 933 N N . VAL A 1 111 ? -1.772 -6.369 -1.154 1.00 87.50 111 VAL A N 1
ATOM 934 C CA . VAL A 1 111 ? -1.139 -7.687 -0.947 1.00 87.50 111 VAL A CA 1
ATOM 935 C C . VAL A 1 111 ? 0.137 -7.849 -1.765 1.00 87.50 111 VAL A C 1
ATOM 937 O O . VAL A 1 111 ? 1.140 -8.371 -1.270 1.00 87.50 111 VAL A O 1
ATOM 940 N N . GLY A 1 112 ? 0.122 -7.411 -3.024 1.00 89.25 112 GLY A N 1
ATOM 941 C CA . GLY A 1 112 ? 1.184 -7.729 -3.970 1.00 89.25 112 GLY A CA 1
ATOM 942 C C . GLY A 1 112 ? 2.543 -7.159 -3.584 1.00 89.25 112 GLY A C 1
ATOM 943 O O . GLY A 1 112 ? 3.529 -7.886 -3.631 1.00 89.25 112 GLY A O 1
ATOM 944 N N . ALA A 1 113 ? 2.592 -5.904 -3.145 1.00 89.88 113 ALA A N 1
ATOM 945 C CA . ALA A 1 113 ? 3.826 -5.265 -2.707 1.00 89.88 113 ALA A CA 1
ATOM 946 C C . ALA A 1 113 ? 4.462 -5.957 -1.492 1.00 89.88 113 ALA A C 1
ATOM 948 O O . ALA A 1 113 ? 5.660 -6.225 -1.498 1.00 89.88 113 ALA A O 1
ATOM 949 N N . ALA A 1 114 ? 3.658 -6.297 -0.479 1.00 86.88 114 ALA A N 1
ATOM 950 C CA . ALA A 1 114 ? 4.131 -7.011 0.708 1.00 86.88 114 ALA A CA 1
ATOM 951 C C . ALA A 1 114 ? 4.580 -8.446 0.385 1.00 86.88 114 ALA A C 1
ATOM 953 O O . ALA A 1 114 ? 5.471 -8.983 1.033 1.00 86.88 114 ALA A O 1
ATOM 954 N N . SER A 1 115 ? 3.989 -9.047 -0.651 1.00 88.94 115 SER A N 1
ATOM 955 C CA . SER A 1 115 ? 4.361 -10.371 -1.160 1.00 88.94 115 SER A CA 1
ATOM 956 C C . SER A 1 115 ? 5.558 -10.336 -2.122 1.00 88.94 115 SER A C 1
ATOM 958 O O . SER A 1 115 ? 5.856 -11.353 -2.741 1.00 88.94 115 SER A O 1
ATOM 960 N N . GLY A 1 116 ? 6.208 -9.179 -2.312 1.00 89.62 116 GLY A N 1
ATOM 961 C CA . GLY A 1 116 ? 7.357 -9.028 -3.211 1.00 89.62 116 GLY A CA 1
ATOM 962 C C . GLY A 1 116 ? 7.022 -9.129 -4.704 1.00 89.62 116 GLY A C 1
ATOM 963 O O . GLY A 1 116 ? 7.912 -9.347 -5.518 1.00 89.62 116 GLY A O 1
ATOM 964 N N . ARG A 1 117 ? 5.749 -8.985 -5.096 1.00 92.12 117 ARG A N 1
ATOM 965 C CA . ARG A 1 117 ? 5.332 -9.083 -6.504 1.00 92.12 117 ARG A CA 1
ATOM 966 C C . ARG A 1 117 ? 5.765 -7.856 -7.287 1.00 92.12 117 ARG A C 1
ATOM 968 O O . ARG A 1 117 ? 5.670 -6.740 -6.791 1.00 92.12 117 ARG A O 1
ATOM 975 N N . ASN A 1 118 ? 6.149 -8.046 -8.543 1.00 93.75 118 ASN A N 1
ATOM 976 C CA . ASN A 1 118 ? 6.675 -6.956 -9.359 1.00 93.75 118 ASN A CA 1
ATOM 977 C C . ASN A 1 118 ? 5.559 -6.215 -10.121 1.00 93.75 118 ASN A C 1
ATOM 979 O O . ASN A 1 118 ? 4.796 -6.857 -10.844 1.00 93.75 118 ASN A O 1
ATOM 983 N N . PRO A 1 119 ? 5.455 -4.877 -9.990 1.00 92.50 119 PRO A N 1
ATOM 984 C CA . PRO A 1 119 ? 4.462 -4.059 -10.693 1.00 92.50 119 PRO A CA 1
ATOM 985 C C . PRO A 1 119 ? 4.812 -3.821 -12.170 1.00 92.50 119 PRO A C 1
ATOM 987 O O . PRO A 1 119 ? 3.935 -3.497 -12.969 1.00 92.50 119 PRO A O 1
ATOM 990 N N . HIS A 1 120 ? 6.092 -3.950 -12.528 1.00 92.12 120 HIS A N 1
ATOM 991 C CA . HIS A 1 120 ? 6.620 -3.703 -13.867 1.00 92.12 120 HIS A CA 1
ATOM 992 C C . HIS A 1 120 ? 7.918 -4.506 -14.065 1.00 92.12 120 HIS A C 1
ATOM 994 O O . HIS A 1 120 ? 8.653 -4.691 -13.097 1.00 92.12 120 HIS A O 1
ATOM 1000 N N . PRO A 1 121 ? 8.270 -4.945 -15.288 1.00 90.12 121 PRO A N 1
ATOM 1001 C CA . PRO A 1 121 ? 9.506 -5.698 -15.548 1.00 90.12 121 PRO A CA 1
ATOM 1002 C C . PRO A 1 121 ? 10.803 -4.946 -15.211 1.00 90.12 121 PRO A C 1
ATOM 1004 O O . PRO A 1 121 ? 11.840 -5.567 -15.019 1.00 90.12 121 PRO A O 1
ATOM 1007 N N . LEU A 1 122 ? 10.752 -3.614 -15.145 1.00 89.12 122 LEU A N 1
ATOM 1008 C CA . LEU A 1 122 ? 11.897 -2.760 -14.794 1.00 89.12 122 LEU A CA 1
ATOM 1009 C C . LEU A 1 122 ? 11.985 -2.443 -13.294 1.00 89.12 122 LEU A C 1
ATOM 1011 O O . LEU A 1 122 ? 12.925 -1.773 -12.876 1.00 89.12 122 LEU A O 1
ATOM 1015 N N . PHE A 1 123 ? 11.008 -2.880 -12.495 1.00 91.12 123 PHE A N 1
ATOM 1016 C CA . PHE A 1 123 ? 10.978 -2.630 -11.059 1.00 91.12 123 PHE A CA 1
ATOM 1017 C C . PHE A 1 123 ? 10.884 -3.949 -10.298 1.00 91.12 123 PHE A C 1
ATOM 1019 O O . PHE A 1 123 ? 9.855 -4.627 -10.321 1.00 91.12 123 PHE A O 1
ATOM 1026 N N . ASP A 1 124 ? 11.965 -4.281 -9.600 1.00 91.62 124 ASP A N 1
ATOM 1027 C CA . ASP A 1 124 ? 12.025 -5.428 -8.705 1.00 91.62 124 ASP A CA 1
ATOM 1028 C C . ASP A 1 124 ? 11.747 -4.973 -7.268 1.00 91.62 124 ASP A C 1
ATOM 1030 O O . ASP A 1 124 ? 12.519 -4.228 -6.657 1.00 91.62 124 ASP A O 1
ATOM 1034 N N . THR A 1 125 ? 10.605 -5.411 -6.747 1.00 92.25 125 THR A N 1
ATOM 1035 C CA . THR A 1 125 ? 10.105 -5.012 -5.431 1.00 92.25 125 THR A CA 1
ATOM 1036 C C . THR A 1 125 ? 10.954 -5.599 -4.312 1.00 92.25 125 THR A C 1
ATOM 1038 O O . THR A 1 125 ? 11.237 -4.912 -3.330 1.00 92.25 125 THR A O 1
ATOM 1041 N N . GLU A 1 126 ? 11.384 -6.852 -4.450 1.00 91.56 126 GLU A N 1
ATOM 1042 C CA . GLU A 1 126 ? 12.174 -7.532 -3.427 1.00 91.56 126 GLU A CA 1
ATOM 1043 C C . GLU A 1 126 ? 13.592 -6.953 -3.369 1.00 91.56 126 GLU A C 1
ATOM 1045 O O . GLU A 1 126 ? 14.108 -6.662 -2.288 1.00 91.56 126 GLU A O 1
ATOM 1050 N N . TYR A 1 127 ? 14.204 -6.719 -4.532 1.00 91.38 127 TYR A N 1
ATOM 1051 C CA . TYR A 1 127 ? 15.497 -6.050 -4.625 1.00 91.38 127 TYR A CA 1
ATOM 1052 C C . TYR A 1 127 ? 15.450 -4.634 -4.038 1.00 91.38 127 TYR A C 1
ATOM 1054 O O . TYR A 1 127 ? 16.339 -4.255 -3.269 1.00 91.38 127 TYR A O 1
ATOM 1062 N N . TYR A 1 128 ? 14.409 -3.856 -4.355 1.00 91.06 128 TYR A N 1
ATOM 1063 C CA . TYR A 1 128 ? 14.251 -2.503 -3.823 1.00 91.06 128 TYR A CA 1
ATOM 1064 C C . TYR A 1 128 ? 14.102 -2.498 -2.297 1.00 91.06 128 TYR A C 1
ATOM 1066 O O . TYR A 1 128 ? 14.796 -1.740 -1.625 1.00 91.06 128 TYR A O 1
ATOM 1074 N N . LEU A 1 129 ? 13.272 -3.382 -1.732 1.00 90.19 129 LEU A N 1
ATOM 1075 C CA . LEU A 1 129 ? 13.106 -3.502 -0.279 1.00 90.19 129 LEU A CA 1
ATOM 1076 C C . LEU A 1 129 ? 14.396 -3.929 0.436 1.00 90.19 129 LEU A C 1
ATOM 1078 O O . LEU A 1 129 ? 14.671 -3.452 1.534 1.00 90.19 129 LEU A O 1
ATOM 1082 N N . LYS A 1 130 ? 15.216 -4.785 -0.188 1.00 90.88 130 LYS A N 1
ATOM 1083 C CA . LYS A 1 130 ? 16.535 -5.165 0.348 1.00 90.88 130 LYS A CA 1
ATOM 1084 C C . LYS A 1 130 ? 17.545 -4.018 0.300 1.00 90.88 130 LYS A C 1
ATOM 1086 O O . LYS A 1 130 ? 18.378 -3.901 1.193 1.00 90.88 130 LYS A O 1
ATOM 1091 N N . THR A 1 131 ? 17.488 -3.197 -0.746 1.00 90.19 131 THR A N 1
ATOM 1092 C CA . THR A 1 131 ? 18.448 -2.104 -0.981 1.00 90.19 131 THR A CA 1
ATOM 1093 C C . THR A 1 131 ? 18.080 -0.837 -0.208 1.00 90.19 131 THR A C 1
ATOM 1095 O O . THR A 1 131 ? 18.962 -0.074 0.182 1.00 90.19 131 THR A O 1
ATOM 1098 N N . CYS A 1 132 ? 16.790 -0.625 0.057 1.00 88.31 132 CYS A N 1
ATOM 1099 C CA . CYS A 1 132 ? 16.259 0.520 0.787 1.00 88.31 132 CYS A CA 1
ATOM 1100 C C . CYS A 1 132 ? 15.500 0.048 2.043 1.00 88.31 132 CYS A C 1
ATOM 1102 O O . CYS A 1 132 ? 14.268 -0.018 2.015 1.00 88.31 132 CYS A O 1
ATOM 1104 N N . PRO A 1 133 ? 16.200 -0.234 3.161 1.00 86.06 133 PRO A N 1
ATOM 1105 C CA . PRO A 1 133 ? 15.570 -0.653 4.418 1.00 86.06 133 PRO A CA 1
ATOM 1106 C C . PRO A 1 133 ? 14.541 0.359 4.934 1.00 86.06 133 PRO A C 1
ATOM 1108 O O . PRO A 1 133 ? 13.504 -0.024 5.456 1.00 86.06 133 PRO A O 1
ATOM 1111 N N . GLU A 1 134 ? 14.773 1.651 4.691 1.00 87.00 134 GLU A N 1
ATOM 1112 C CA . GLU A 1 134 ? 13.843 2.738 5.025 1.00 87.00 134 GLU A CA 1
ATOM 1113 C C . GLU A 1 134 ? 12.464 2.544 4.377 1.00 87.00 134 GLU A C 1
ATOM 1115 O O . GLU A 1 134 ? 11.434 2.819 4.995 1.00 87.00 134 GLU A O 1
ATOM 1120 N N . ALA A 1 135 ? 12.427 2.015 3.147 1.00 86.06 135 ALA A N 1
ATOM 1121 C CA . ALA A 1 135 ? 11.177 1.705 2.467 1.00 86.06 135 ALA A CA 1
ATOM 1122 C C . ALA A 1 135 ? 10.438 0.562 3.179 1.00 86.06 135 ALA A C 1
ATOM 1124 O O . ALA A 1 135 ? 9.224 0.653 3.363 1.00 86.06 135 ALA A O 1
ATOM 1125 N N . ALA A 1 136 ? 11.164 -0.464 3.636 1.00 82.69 136 ALA A N 1
ATOM 1126 C CA . ALA A 1 136 ? 10.600 -1.572 4.405 1.00 82.69 136 ALA A CA 1
ATOM 1127 C C . ALA A 1 136 ? 10.076 -1.109 5.778 1.00 82.69 136 ALA A C 1
ATOM 1129 O O . ALA A 1 136 ? 8.940 -1.419 6.140 1.00 82.69 136 ALA A O 1
ATOM 1130 N N . ASP A 1 137 ? 10.859 -0.304 6.497 1.00 82.94 137 ASP A N 1
ATOM 1131 C CA . ASP A 1 137 ? 10.528 0.197 7.836 1.00 82.94 137 ASP A CA 1
ATOM 1132 C C . ASP A 1 137 ? 9.359 1.190 7.821 1.00 82.94 137 ASP A C 1
ATOM 1134 O O . ASP A 1 137 ? 8.569 1.258 8.765 1.00 82.94 137 ASP A O 1
ATOM 1138 N N . SER A 1 138 ? 9.208 1.952 6.733 1.00 80.69 138 SER A N 1
ATOM 1139 C CA . SER A 1 138 ? 8.106 2.905 6.573 1.00 80.69 138 SER A CA 1
ATOM 1140 C C . SER A 1 138 ? 6.730 2.238 6.439 1.00 80.69 138 SER A C 1
ATOM 1142 O O . SER A 1 138 ? 5.707 2.908 6.606 1.00 80.69 138 SER A O 1
ATOM 1144 N N . GLY A 1 139 ? 6.687 0.947 6.083 1.00 79.44 139 GLY A N 1
ATOM 1145 C CA . GLY A 1 139 ? 5.457 0.237 5.722 1.00 79.44 139 GLY A CA 1
ATOM 1146 C C . GLY A 1 139 ? 4.745 0.817 4.490 1.00 79.44 139 GLY A C 1
ATOM 1147 O O . GLY A 1 139 ? 3.588 0.484 4.229 1.00 79.44 139 GLY A O 1
ATOM 1148 N N . MET A 1 140 ? 5.395 1.717 3.746 1.00 82.75 140 MET A N 1
ATOM 1149 C CA . MET A 1 140 ? 4.861 2.300 2.521 1.00 82.75 140 MET A CA 1
ATOM 1150 C C . MET A 1 140 ? 4.994 1.307 1.363 1.00 82.75 140 MET A C 1
ATOM 1152 O O . MET A 1 140 ? 5.906 0.487 1.318 1.00 82.75 140 MET A O 1
ATOM 1156 N N . ASN A 1 141 ? 4.095 1.405 0.381 1.00 89.88 141 ASN A N 1
ATOM 1157 C CA . ASN A 1 141 ? 4.244 0.649 -0.856 1.00 89.88 141 ASN A CA 1
ATOM 1158 C C . ASN A 1 141 ? 5.612 0.977 -1.513 1.00 89.88 141 ASN A C 1
ATOM 1160 O O . ASN A 1 141 ? 5.904 2.161 -1.704 1.00 89.88 141 ASN A O 1
ATOM 1164 N N . PRO A 1 142 ? 6.430 -0.024 -1.892 1.00 91.44 142 PRO A N 1
ATOM 1165 C CA . PRO A 1 142 ? 7.793 0.183 -2.390 1.00 91.44 142 PRO A CA 1
ATOM 1166 C C . PRO A 1 142 ? 7.849 1.065 -3.637 1.00 91.44 142 PRO A C 1
ATOM 1168 O O . PRO A 1 142 ? 8.685 1.962 -3.733 1.00 91.44 142 PRO A O 1
ATOM 1171 N N . LEU A 1 143 ? 6.909 0.869 -4.566 1.00 91.00 143 LEU A N 1
ATOM 1172 C CA . LEU A 1 143 ? 6.819 1.676 -5.779 1.00 91.00 143 LEU A CA 1
ATOM 1173 C C . LEU A 1 143 ? 6.418 3.122 -5.460 1.00 91.00 143 LEU A C 1
ATOM 1175 O O . LEU A 1 143 ? 6.945 4.061 -6.050 1.00 91.00 143 LEU A O 1
ATOM 1179 N N . ALA A 1 144 ? 5.520 3.322 -4.494 1.00 90.81 144 ALA A N 1
ATOM 1180 C CA . ALA A 1 144 ? 5.141 4.658 -4.038 1.00 90.81 144 ALA A CA 1
ATOM 1181 C C . ALA A 1 144 ? 6.307 5.386 -3.355 1.00 90.81 144 ALA A C 1
ATOM 1183 O O . ALA A 1 144 ? 6.514 6.577 -3.598 1.00 90.81 144 ALA A O 1
ATOM 1184 N N . HIS A 1 145 ? 7.083 4.665 -2.541 1.00 91.00 145 HIS A N 1
ATOM 1185 C CA . HIS A 1 145 ? 8.290 5.185 -1.909 1.00 91.00 145 HIS A CA 1
ATOM 1186 C C . HIS A 1 145 ? 9.314 5.610 -2.968 1.00 91.00 145 HIS A C 1
ATOM 1188 O O . HIS A 1 145 ? 9.803 6.737 -2.931 1.00 91.00 145 HIS A O 1
ATOM 1194 N N . TYR A 1 146 ? 9.550 4.761 -3.974 1.00 90.00 146 TYR A N 1
ATOM 1195 C CA . TYR A 1 146 ? 10.432 5.063 -5.101 1.00 90.00 146 TYR A CA 1
ATOM 1196 C C . TYR A 1 146 ? 10.012 6.330 -5.860 1.00 90.00 146 TYR A C 1
ATOM 1198 O O . TYR A 1 146 ? 10.833 7.221 -6.075 1.00 90.00 146 TYR A O 1
ATOM 1206 N N . ILE A 1 147 ? 8.727 6.452 -6.213 1.00 89.81 147 ILE A N 1
ATOM 1207 C CA . ILE A 1 147 ? 8.205 7.631 -6.922 1.00 89.81 147 ILE A CA 1
ATOM 1208 C C . ILE A 1 147 ? 8.363 8.897 -6.071 1.00 89.81 147 ILE A C 1
ATOM 1210 O O . ILE A 1 147 ? 8.763 9.943 -6.580 1.00 89.81 147 ILE A O 1
ATOM 1214 N N . THR A 1 148 ? 8.063 8.810 -4.774 1.00 86.94 148 THR A N 1
ATOM 1215 C CA . THR A 1 148 ? 8.140 9.958 -3.858 1.00 86.94 148 THR A CA 1
ATOM 1216 C C . THR A 1 148 ? 9.585 10.422 -3.670 1.00 86.94 148 THR A C 1
ATOM 1218 O O . THR A 1 148 ? 9.855 11.618 -3.731 1.00 86.94 148 THR A O 1
ATOM 1221 N N . LEU A 1 149 ? 10.525 9.486 -3.513 1.00 85.25 149 LEU A N 1
ATOM 1222 C CA . LEU A 1 149 ? 11.953 9.783 -3.405 1.00 85.25 149 LEU A CA 1
ATOM 1223 C C . LEU A 1 149 ? 12.505 10.405 -4.701 1.00 85.25 149 LEU A C 1
ATOM 1225 O O . LEU A 1 149 ? 13.256 11.382 -4.656 1.00 85.25 149 LEU A O 1
ATOM 1229 N N . GLY A 1 150 ? 12.085 9.878 -5.856 1.00 78.44 150 GLY A N 1
ATOM 1230 C CA . GLY A 1 150 ? 12.426 10.435 -7.165 1.00 78.44 150 GLY A CA 1
ATOM 1231 C C . GLY A 1 150 ? 11.885 11.854 -7.358 1.00 78.44 150 GLY A C 1
ATOM 1232 O O . GLY A 1 150 ? 12.585 12.707 -7.889 1.00 78.44 150 GLY A O 1
ATOM 1233 N N . SER A 1 151 ? 10.679 12.138 -6.855 1.00 71.00 151 SER A N 1
ATOM 1234 C CA . SER A 1 151 ? 10.070 13.472 -6.915 1.00 71.00 151 SER A CA 1
ATOM 1235 C C . SER A 1 151 ? 10.756 14.514 -6.027 1.00 71.00 151 SER A C 1
ATOM 1237 O O . SER A 1 151 ? 10.588 15.702 -6.282 1.00 71.00 151 SER A O 1
ATOM 1239 N N . LEU A 1 152 ? 11.466 14.106 -4.971 1.00 65.88 152 LE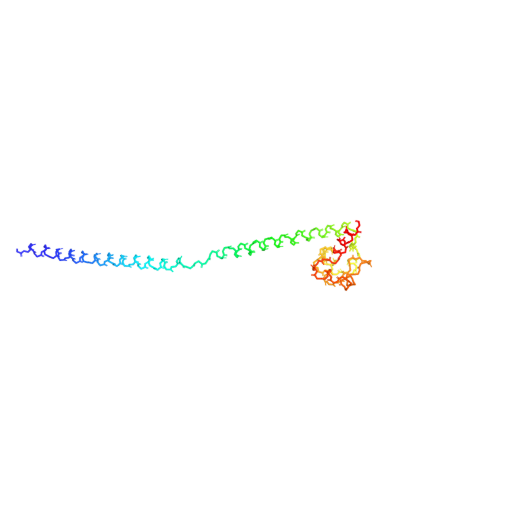U A N 1
ATOM 1240 C CA . LEU A 1 152 ? 12.200 15.020 -4.084 1.00 65.88 152 LEU A CA 1
ATOM 1241 C C . LEU A 1 152 ? 13.605 15.350 -4.606 1.00 65.88 152 LEU A C 1
ATOM 1243 O O . LEU A 1 152 ? 14.200 16.332 -4.173 1.00 65.88 152 LEU A O 1
ATOM 1247 N N . SER A 1 153 ? 14.130 14.523 -5.511 1.00 58.41 153 SER A N 1
ATOM 1248 C CA . SER A 1 153 ? 15.487 14.640 -6.061 1.00 58.41 153 SER A CA 1
ATOM 1249 C C . SER A 1 153 ? 15.543 15.359 -7.420 1.00 58.41 153 SER A C 1
ATOM 1251 O O . SER A 1 153 ? 16.616 15.408 -8.021 1.00 58.41 153 SER A O 1
ATOM 1253 N N . GLY A 1 154 ? 14.406 15.852 -7.926 1.00 47.94 154 GLY A N 1
ATOM 1254 C CA . GLY A 1 154 ? 14.246 16.432 -9.267 1.00 47.94 154 GLY A CA 1
ATOM 1255 C C . GLY A 1 154 ? 13.910 17.914 -9.283 1.00 47.94 154 GLY A C 1
ATOM 1256 O O . GLY A 1 154 ? 13.454 18.439 -8.243 1.00 47.94 154 GLY A O 1
#

Radius of gyration: 39.57 Å; Cα contacts (8 Å, |Δi|>4): 78; chains: 1; bounding box: 91×32×100 Å

Organism: NCBI:txid2486236

Sequence (154 aa):
MNDQTSENEQIVERTDLQFHQSKLLEKQQKLERLYLNNTLKRSYLSPVRPFRQILKIVYWTITFQIADRLKRRQIAHLIGRSGLFDTGYYYRQNPEVEALGIDPLGHYLDVGAASGRNPHPLFDTEYYLKTCPEAADSGMNPLAHYITLGSLSG

Foldseek 3Di:
DCPVVVVVVVVVVVVVVVVVVVVVVVVVVVVVVVVVVVVVVVPPDDDPPPVVVVCVVVVCCVVVVVVVVVVLVVLLVLCVVVPLADQVVQCVVPVVCVVVVHRSSVCCQPPQLVVQHHRHPVDGSVVQCVVCVVCVVVPHRSVSVVSVVVVVVD

Secondary structure (DSSP, 8-state):
--HHHHHHHHHHHHHHHHHHHHHHHHHHHHHHHHHHHHHHTTSSS----HHHHHHHHHHHHHHHHHHHHHHHHHHHHHHHHHT---HHHHHHH-HHHHHTT--HHHHIIIIITTTT--SBTTB-HHHHHHH-HHHHHTT--HHHHHHHHHHH--

pLDDT: mean 78.64, std 14.53, range [42.53, 94.0]

Solvent-accessible surface area (backbone atoms only — not comparable to full-atom values): 8865 Å² total; per-residue (Å²): 145,65,70,70,59,59,53,53,52,53,50,52,54,48,51,52,50,52,51,51,50,52,53,50,51,52,48,49,53,52,47,52,51,49,50,52,52,63,54,57,73,70,72,78,77,83,75,94,55,68,66,58,52,53,50,45,52,50,50,45,54,54,53,52,60,49,50,52,58,52,47,51,54,52,49,52,52,50,45,65,70,66,67,67,55,38,66,70,60,34,34,74,76,34,56,68,43,53,76,69,69,48,58,62,67,62,42,34,75,77,48,28,47,86,69,43,46,50,47,29,99,90,44,59,41,52,60,48,41,70,75,34,54,66,42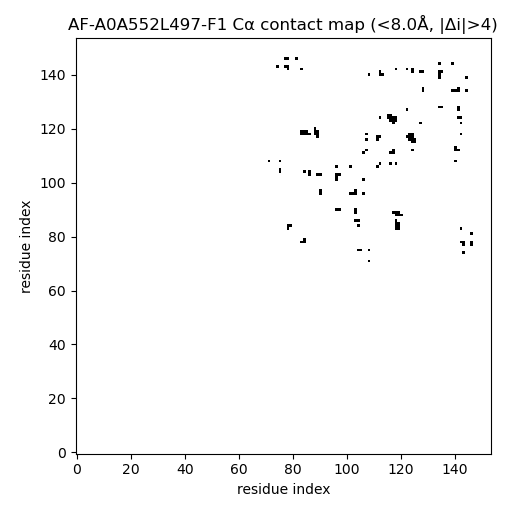,54,75,65,71,50,55,58,69,55,46,51,52,53,55,53,63,73,77,106

Mean predicted aligned error: 16.51 Å